Protein AF-A0A3N5UIE0-F1 (afdb_monomer_lite)

Foldseek 3Di:
DDDDDDDDPPDDPPPVVVVVLVVVLQVLQQQLQDAFKEKEWEDEPPDIWIWIWGHDRRHTDIDRDDDPDGQKYKYAYPVVVVCCSVVVAQPVRCVVVVRMDMDHDVVVVVSSSVSSVVVDPPPPPDD

pLDDT: mean 78.98, std 19.01, range [31.97, 95.31]

Structure (mmCIF, N/CA/C/O backbone):
data_AF-A0A3N5UIE0-F1
#
_entry.id   AF-A0A3N5UIE0-F1
#
loop_
_atom_site.group_PDB
_atom_site.id
_atom_site.type_symbol
_atom_site.label_atom_id
_atom_site.label_alt_id
_atom_site.label_comp_id
_atom_site.label_asym_id
_atom_site.label_entity_id
_atom_site.label_seq_id
_atom_site.pdbx_PDB_ins_code
_atom_site.Cartn_x
_atom_site.Cartn_y
_atom_site.Cartn_z
_atom_site.occupancy
_atom_site.B_iso_or_equiv
_atom_site.auth_seq_id
_atom_site.auth_comp_id
_atom_site.auth_asym_id
_atom_site.auth_atom_id
_atom_site.pdbx_PDB_model_num
ATOM 1 N N . MET A 1 1 ? 0.575 7.554 51.367 1.00 43.91 1 MET A N 1
ATOM 2 C CA . MET A 1 1 ? 0.260 7.626 49.923 1.00 43.91 1 MET A CA 1
ATOM 3 C C . MET A 1 1 ? 0.576 6.274 49.317 1.00 43.91 1 MET A C 1
ATOM 5 O O . MET A 1 1 ? 1.706 5.831 49.460 1.00 43.91 1 MET A O 1
ATOM 9 N N . VAL A 1 2 ? -0.409 5.589 48.736 1.00 39.47 2 VAL A N 1
ATOM 10 C CA . VAL A 1 2 ? -0.190 4.286 48.092 1.00 39.47 2 VAL A CA 1
ATOM 11 C C . VAL A 1 2 ? 0.060 4.539 46.610 1.00 39.47 2 VAL A C 1
ATOM 13 O O . VAL A 1 2 ? -0.832 4.998 45.899 1.00 39.47 2 VAL A O 1
ATOM 16 N N . THR A 1 3 ? 1.288 4.297 46.162 1.00 40.38 3 THR A N 1
ATOM 17 C CA . THR A 1 3 ? 1.666 4.373 44.748 1.00 40.38 3 THR A CA 1
ATOM 18 C C . THR A 1 3 ? 1.314 3.044 44.094 1.00 40.38 3 THR A C 1
ATOM 20 O O . THR A 1 3 ? 1.951 2.029 44.363 1.00 40.38 3 THR A O 1
ATOM 23 N N . TYR A 1 4 ? 0.289 3.040 43.247 1.00 43.09 4 TYR A N 1
ATOM 24 C CA . TYR A 1 4 ? -0.057 1.873 42.443 1.00 43.09 4 TYR A CA 1
ATOM 25 C C . TYR A 1 4 ? 0.943 1.723 41.292 1.00 43.09 4 TYR A C 1
ATOM 27 O O . TYR A 1 4 ? 1.207 2.676 40.554 1.00 43.09 4 TYR A O 1
ATOM 35 N N . ALA A 1 5 ? 1.498 0.522 41.134 1.00 51.84 5 ALA A N 1
ATOM 36 C CA . ALA A 1 5 ? 2.316 0.177 39.982 1.00 51.84 5 ALA A CA 1
ATOM 37 C C . ALA A 1 5 ? 1.445 0.222 38.717 1.00 51.84 5 ALA A C 1
ATOM 39 O O . ALA A 1 5 ? 0.440 -0.483 38.619 1.00 51.84 5 ALA A O 1
ATOM 40 N N . LYS A 1 6 ? 1.816 1.059 37.743 1.00 42.69 6 LYS A N 1
ATOM 41 C CA . LYS A 1 6 ? 1.195 1.030 36.416 1.00 42.69 6 LYS A CA 1
ATOM 42 C C . LYS A 1 6 ? 1.562 -0.301 35.757 1.00 42.69 6 LYS A C 1
ATOM 44 O O . LYS A 1 6 ? 2.746 -0.590 35.584 1.00 42.69 6 LYS A O 1
ATOM 49 N N . LEU A 1 7 ? 0.558 -1.109 35.415 1.00 43.84 7 LEU A N 1
ATOM 50 C CA . LEU A 1 7 ? 0.738 -2.288 34.569 1.00 43.84 7 LEU A CA 1
ATOM 51 C C . LEU A 1 7 ? 1.458 -1.863 33.281 1.00 43.84 7 LEU A C 1
ATOM 53 O O . LEU A 1 7 ? 1.072 -0.876 32.650 1.00 43.84 7 LEU A O 1
ATOM 57 N N . ARG A 1 8 ? 2.508 -2.600 32.898 1.00 47.22 8 ARG A N 1
ATOM 58 C CA . ARG A 1 8 ? 3.060 -2.511 31.540 1.00 47.22 8 ARG A CA 1
ATOM 59 C C . ARG A 1 8 ? 1.911 -2.801 30.564 1.00 47.22 8 ARG A C 1
ATOM 61 O O . ARG A 1 8 ? 1.124 -3.700 30.866 1.00 47.22 8 ARG A O 1
ATOM 68 N N . PRO A 1 9 ? 1.762 -2.062 29.451 1.00 48.25 9 PRO A N 1
ATOM 69 C CA . PRO A 1 9 ? 0.759 -2.407 28.453 1.00 48.25 9 PRO A CA 1
ATOM 70 C C . PRO A 1 9 ? 1.010 -3.857 28.018 1.00 48.25 9 PRO A C 1
ATOM 72 O O . PRO A 1 9 ? 2.051 -4.164 27.454 1.00 48.25 9 PRO A O 1
ATOM 75 N N . LEU A 1 10 ? 0.078 -4.755 28.352 1.00 46.78 10 LEU A N 1
ATOM 76 C CA . LEU A 1 10 ? 0.127 -6.191 28.028 1.00 46.78 10 LEU A CA 1
ATOM 77 C C . LEU A 1 10 ? -0.146 -6.464 26.539 1.00 46.78 10 LEU A C 1
ATOM 79 O O . LEU A 1 10 ? -0.253 -7.612 26.125 1.00 46.78 10 LEU A O 1
ATOM 83 N N . MET A 1 11 ? -0.294 -5.402 25.751 1.00 35.97 11 MET A N 1
ATOM 84 C CA . MET A 1 11 ? -0.415 -5.438 24.308 1.00 35.97 11 MET A CA 1
ATOM 85 C C . MET A 1 11 ? 0.687 -4.537 23.771 1.00 35.97 11 MET A C 1
ATOM 87 O O . MET A 1 11 ? 0.603 -3.308 23.868 1.00 35.97 11 MET A O 1
ATOM 91 N N . GLU A 1 12 ? 1.739 -5.149 23.244 1.00 45.56 12 GLU A N 1
ATOM 92 C CA . GLU A 1 12 ? 2.597 -4.451 22.301 1.00 45.56 12 GLU A CA 1
ATOM 93 C C . GLU A 1 12 ? 1.707 -4.090 21.103 1.00 45.56 12 GLU A C 1
ATOM 95 O O . GLU A 1 12 ? 0.914 -4.923 20.653 1.00 45.56 12 GLU A O 1
ATOM 100 N N . PRO A 1 13 ? 1.697 -2.825 20.649 1.00 47.84 13 PRO A N 1
ATOM 101 C CA . PRO A 1 13 ? 0.856 -2.442 19.525 1.00 47.84 13 PRO A CA 1
ATOM 102 C C . PRO A 1 13 ? 1.196 -3.344 18.333 1.00 47.84 13 PRO A C 1
ATOM 104 O O . PRO A 1 13 ? 2.363 -3.685 18.170 1.00 47.84 13 PRO A O 1
ATOM 107 N N . HIS A 1 14 ? 0.199 -3.660 17.495 1.00 55.62 14 HIS A N 1
ATOM 108 C CA . HIS A 1 14 ? 0.221 -4.394 16.205 1.00 55.62 14 HIS A CA 1
ATOM 109 C C . HIS A 1 14 ? 1.293 -3.959 15.160 1.00 55.62 14 HIS A C 1
ATOM 111 O O . HIS A 1 14 ? 1.169 -4.184 13.959 1.00 55.62 14 HIS A O 1
ATOM 117 N N . GLN A 1 15 ? 2.348 -3.273 15.584 1.00 53.00 15 GLN A N 1
ATOM 118 C CA . GLN A 1 15 ? 3.511 -2.850 14.832 1.00 53.00 15 GLN A CA 1
ATOM 119 C C . GLN A 1 15 ? 4.289 -4.019 14.227 1.00 53.00 15 GLN A C 1
ATOM 121 O O . GLN A 1 15 ? 4.682 -3.905 13.071 1.00 53.00 15 GLN A O 1
ATOM 126 N N . GLU A 1 16 ? 4.468 -5.120 14.962 1.00 54.69 16 GLU A N 1
ATOM 127 C CA . GLU A 1 16 ? 5.263 -6.265 14.493 1.00 54.69 16 GLU A CA 1
ATOM 128 C C . GLU A 1 16 ? 4.641 -6.970 13.273 1.00 54.69 16 GLU A C 1
ATOM 130 O O . GLU A 1 16 ? 5.361 -7.536 12.447 1.00 54.69 16 GLU A O 1
ATOM 135 N N . ASP A 1 17 ? 3.322 -6.862 13.082 1.00 79.69 17 ASP A N 1
ATOM 136 C CA . ASP A 1 17 ? 2.638 -7.459 11.933 1.00 79.69 17 ASP A CA 1
ATOM 137 C C . ASP A 1 17 ? 2.682 -6.573 10.671 1.00 79.69 17 ASP A C 1
ATOM 139 O O . ASP A 1 17 ? 2.680 -7.091 9.547 1.00 79.69 17 ASP A O 1
ATOM 143 N N . LEU A 1 18 ? 2.716 -5.236 10.806 1.00 86.25 18 LEU A N 1
ATOM 144 C CA . LEU A 1 18 ? 2.737 -4.338 9.638 1.00 86.25 18 LEU A CA 1
ATOM 145 C C . LEU A 1 18 ? 4.033 -4.510 8.844 1.00 86.25 18 LEU A C 1
ATOM 147 O O . LEU A 1 18 ? 3.986 -4.680 7.625 1.00 86.25 18 LEU A O 1
ATOM 151 N N . ASP A 1 19 ? 5.177 -4.517 9.533 1.00 88.25 19 ASP A N 1
ATOM 152 C CA . ASP A 1 19 ? 6.482 -4.739 8.906 1.00 88.25 19 ASP A CA 1
ATOM 153 C C . ASP A 1 19 ? 6.525 -6.089 8.176 1.00 88.25 19 ASP A C 1
ATOM 155 O O . ASP A 1 19 ? 6.947 -6.144 7.020 1.00 88.25 19 ASP A O 1
ATOM 159 N N . GLN A 1 20 ? 5.997 -7.157 8.785 1.00 86.75 20 GLN A N 1
ATOM 160 C CA . GLN A 1 20 ? 5.867 -8.464 8.132 1.00 86.75 20 GLN A CA 1
ATOM 161 C C . GLN A 1 20 ? 4.993 -8.413 6.877 1.00 86.75 20 GLN A C 1
ATOM 163 O O . GLN A 1 20 ? 5.343 -8.992 5.847 1.00 86.75 20 GLN A O 1
ATOM 168 N N . THR A 1 21 ? 3.858 -7.721 6.936 1.00 88.88 21 THR A N 1
ATOM 169 C CA . THR A 1 21 ? 2.943 -7.621 5.792 1.00 88.88 21 THR A CA 1
ATOM 170 C C . THR A 1 21 ? 3.606 -6.891 4.627 1.00 88.88 21 THR A C 1
ATOM 172 O O . THR A 1 21 ? 3.530 -7.337 3.481 1.00 88.88 21 THR A O 1
ATOM 175 N N . PHE A 1 22 ? 4.334 -5.809 4.906 1.00 90.50 22 PHE A N 1
ATOM 176 C CA . PHE A 1 22 ? 5.085 -5.095 3.879 1.00 90.50 22 PHE A CA 1
ATOM 177 C C . PHE A 1 22 ? 6.303 -5.870 3.376 1.00 90.50 22 PHE A C 1
ATOM 179 O O . PHE A 1 22 ? 6.626 -5.761 2.195 1.00 90.50 22 PHE A O 1
ATOM 186 N N . GLN A 1 23 ? 6.953 -6.685 4.209 1.00 89.31 23 GLN A N 1
ATOM 187 C CA . GLN A 1 23 ? 7.995 -7.611 3.754 1.00 89.31 23 GLN A CA 1
ATOM 188 C C . GLN A 1 23 ? 7.435 -8.649 2.776 1.00 89.31 23 GLN A C 1
ATOM 190 O O . GLN A 1 23 ? 8.046 -8.894 1.736 1.00 89.31 23 GLN A O 1
ATOM 195 N N . ARG A 1 24 ? 6.252 -9.213 3.060 1.00 87.75 24 ARG A N 1
ATOM 196 C CA . ARG A 1 24 ? 5.559 -10.122 2.132 1.00 87.75 24 ARG A CA 1
ATOM 197 C C . ARG A 1 24 ? 5.213 -9.416 0.825 1.00 87.75 24 ARG A C 1
ATOM 199 O O . ARG A 1 24 ? 5.531 -9.939 -0.237 1.00 87.75 24 ARG A O 1
ATOM 206 N N . LEU A 1 25 ? 4.667 -8.199 0.895 1.00 87.12 25 LEU A N 1
ATOM 207 C CA . LEU A 1 25 ? 4.408 -7.398 -0.302 1.00 87.12 25 LEU A CA 1
ATOM 208 C C . LEU A 1 25 ? 5.697 -7.132 -1.094 1.00 87.12 25 LEU A C 1
ATOM 210 O O . LEU A 1 25 ? 5.706 -7.288 -2.309 1.00 87.12 25 LEU A O 1
ATOM 214 N N . ALA A 1 26 ? 6.800 -6.779 -0.427 1.00 88.56 26 ALA A N 1
ATOM 215 C CA . ALA A 1 26 ? 8.083 -6.552 -1.089 1.00 88.56 26 ALA A CA 1
ATOM 216 C C . ALA A 1 26 ? 8.549 -7.794 -1.853 1.00 88.56 26 ALA A C 1
ATOM 218 O O . ALA A 1 26 ? 9.085 -7.659 -2.950 1.00 88.56 26 ALA A O 1
ATOM 219 N N . HIS A 1 27 ? 8.319 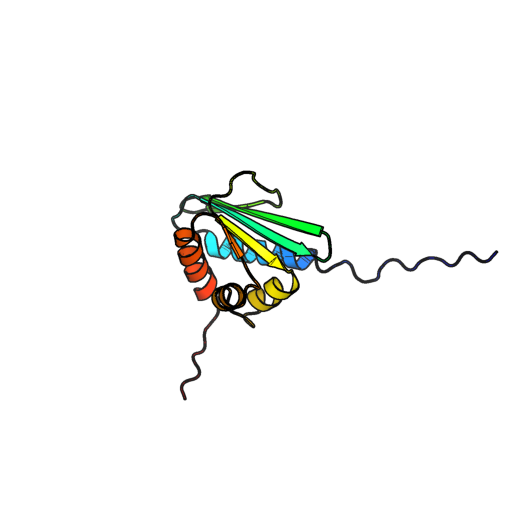-8.990 -1.302 1.00 85.88 27 HIS A N 1
ATOM 220 C CA . HIS A 1 27 ? 8.619 -10.243 -1.985 1.00 85.88 27 HIS A CA 1
ATOM 221 C C . HIS A 1 27 ? 7.758 -10.429 -3.244 1.00 85.88 27 HIS A C 1
ATOM 223 O O . HIS A 1 27 ? 8.298 -10.783 -4.290 1.00 85.88 27 HIS A O 1
ATOM 229 N N . SER A 1 28 ? 6.455 -10.138 -3.183 1.00 83.12 28 SER A N 1
ATOM 230 C CA . SER A 1 28 ? 5.562 -10.207 -4.352 1.00 83.12 28 SER A CA 1
ATOM 231 C C . SER A 1 28 ? 5.934 -9.215 -5.463 1.00 83.12 28 SER A C 1
ATOM 233 O O . SER A 1 28 ? 5.581 -9.422 -6.619 1.00 83.12 28 SER A O 1
ATOM 235 N N . LEU A 1 29 ? 6.654 -8.137 -5.135 1.00 83.94 29 LEU A N 1
ATOM 236 C CA . LEU A 1 29 ? 7.047 -7.095 -6.089 1.00 83.94 29 LEU A CA 1
ATOM 237 C C . LEU A 1 29 ? 8.446 -7.293 -6.712 1.00 83.94 29 LEU A C 1
ATOM 239 O O . LEU A 1 29 ? 8.843 -6.478 -7.550 1.00 83.94 29 LEU A O 1
ATOM 243 N N . GLN A 1 30 ? 9.199 -8.337 -6.330 1.00 80.19 30 GLN A N 1
ATOM 244 C CA . GLN A 1 30 ? 10.584 -8.558 -6.790 1.00 80.19 30 GLN A CA 1
ATOM 245 C C . GLN A 1 30 ? 10.711 -8.684 -8.319 1.00 80.19 30 GLN A C 1
ATOM 247 O O . GLN A 1 30 ? 11.683 -8.186 -8.884 1.00 80.19 30 GLN A O 1
ATOM 252 N N . ASP A 1 31 ? 9.693 -9.226 -8.989 1.00 75.38 31 ASP A N 1
ATOM 253 C CA . ASP A 1 31 ? 9.660 -9.443 -10.443 1.00 75.38 31 ASP A CA 1
ATOM 254 C C . ASP A 1 31 ? 8.771 -8.439 -11.190 1.00 75.38 31 ASP A C 1
ATOM 256 O O . ASP A 1 31 ? 8.282 -8.703 -12.287 1.00 75.38 31 ASP A O 1
ATOM 260 N N . SER A 1 32 ? 8.564 -7.244 -10.625 1.00 76.31 32 SER A N 1
ATOM 261 C CA . SER A 1 32 ? 7.748 -6.214 -11.287 1.00 76.31 32 SER A CA 1
ATOM 262 C C . SER A 1 32 ? 8.298 -5.775 -12.653 1.00 76.31 32 SER A C 1
ATOM 264 O O . SER A 1 32 ? 7.567 -5.195 -13.453 1.00 76.31 32 SER A O 1
ATOM 266 N N . GLY A 1 33 ? 9.592 -5.990 -12.930 1.00 80.56 33 GLY A N 1
ATOM 267 C CA . GLY A 1 33 ? 10.253 -5.530 -14.157 1.00 80.56 33 GLY A CA 1
ATOM 268 C C . GLY A 1 33 ? 10.316 -4.001 -14.289 1.00 80.56 33 GLY A C 1
ATOM 269 O O . GLY A 1 33 ? 10.734 -3.478 -15.326 1.00 80.56 33 GLY A O 1
ATOM 270 N N . LYS A 1 34 ? 9.903 -3.267 -13.250 1.00 83.94 34 LYS A N 1
ATOM 271 C CA . LYS A 1 34 ? 9.869 -1.805 -13.198 1.00 83.94 34 LYS A CA 1
ATOM 272 C C . LYS A 1 34 ? 11.017 -1.279 -12.348 1.00 83.94 34 LYS A C 1
ATOM 274 O O . LYS A 1 34 ? 11.522 -1.957 -11.460 1.00 83.94 34 LYS A O 1
ATOM 279 N N . ARG A 1 35 ? 11.412 -0.037 -12.627 1.00 90.75 35 ARG A N 1
ATOM 280 C CA . ARG A 1 35 ? 12.302 0.733 -11.761 1.00 90.75 35 ARG A CA 1
ATOM 281 C C . ARG A 1 35 ? 11.540 1.939 -11.242 1.00 90.75 35 ARG A C 1
ATOM 283 O O . ARG A 1 35 ? 11.223 2.822 -12.032 1.00 90.75 35 ARG A O 1
ATOM 290 N N . ALA A 1 36 ? 11.221 1.937 -9.955 1.00 92.44 36 ALA A N 1
ATOM 291 C CA . ALA A 1 36 ? 10.427 2.985 -9.325 1.00 92.44 36 ALA A CA 1
ATOM 292 C C . ALA A 1 36 ? 10.569 2.959 -7.801 1.00 92.44 36 ALA A C 1
ATOM 294 O O . ALA A 1 36 ? 10.894 1.933 -7.202 1.00 92.44 36 ALA A O 1
ATOM 295 N N . THR A 1 37 ? 10.277 4.087 -7.169 1.00 94.19 37 THR A N 1
ATOM 296 C CA . THR A 1 37 ? 10.215 4.240 -5.719 1.00 94.19 37 THR A CA 1
ATOM 297 C C . THR A 1 37 ? 8.764 4.383 -5.285 1.00 94.19 37 THR A C 1
ATOM 299 O O . THR A 1 37 ? 8.111 5.374 -5.605 1.00 94.19 37 THR A O 1
ATOM 302 N N . VAL A 1 38 ? 8.266 3.411 -4.528 1.00 93.81 38 VAL A N 1
ATOM 303 C CA . VAL A 1 38 ? 6.896 3.405 -4.005 1.00 93.81 38 VAL A CA 1
ATOM 304 C C . VAL A 1 38 ? 6.940 3.635 -2.505 1.00 93.81 38 VAL A C 1
ATOM 306 O O . VAL A 1 38 ? 7.668 2.942 -1.806 1.00 93.81 38 VAL A O 1
ATOM 309 N N . GLN A 1 39 ? 6.160 4.575 -1.991 1.00 95.25 39 GLN A N 1
ATOM 310 C CA . GLN A 1 39 ? 6.019 4.815 -0.559 1.00 95.25 39 GLN A CA 1
ATOM 311 C C . GLN A 1 39 ? 4.616 4.428 -0.094 1.00 95.25 39 GLN A C 1
ATOM 313 O O . GLN A 1 39 ? 3.625 4.891 -0.643 1.00 95.25 39 GLN A O 1
ATOM 318 N N . CYS A 1 40 ? 4.523 3.624 0.955 1.00 94.00 40 CYS A N 1
ATOM 319 C CA . CYS A 1 40 ? 3.289 3.344 1.673 1.00 94.00 40 CYS A CA 1
ATOM 320 C C . CYS A 1 40 ? 3.295 4.115 2.992 1.00 94.00 40 CYS A C 1
ATOM 322 O O . CYS A 1 40 ? 4.151 3.886 3.847 1.00 94.00 40 CYS A O 1
ATOM 324 N N . THR A 1 41 ? 2.327 5.008 3.162 1.00 95.12 41 THR A N 1
ATOM 325 C CA . THR A 1 41 ? 2.103 5.788 4.377 1.00 95.12 41 THR A CA 1
ATOM 326 C C . THR A 1 41 ? 0.866 5.250 5.099 1.00 95.12 41 THR A C 1
ATOM 328 O O . THR A 1 41 ? -0.262 5.426 4.635 1.00 95.12 41 THR A O 1
ATOM 331 N N . ILE A 1 42 ? 1.071 4.600 6.249 1.00 94.69 42 ILE A N 1
ATOM 332 C CA . ILE A 1 42 ? -0.007 4.076 7.097 1.00 94.69 42 ILE A CA 1
ATOM 333 C C . ILE A 1 42 ? -0.269 5.029 8.255 1.00 94.69 42 ILE A C 1
ATOM 335 O O . ILE A 1 42 ? 0.620 5.322 9.056 1.00 94.69 42 ILE A O 1
ATOM 339 N N . LEU A 1 43 ? -1.507 5.502 8.345 1.00 93.94 43 LEU A N 1
ATOM 340 C CA . LEU A 1 43 ? -1.999 6.337 9.433 1.00 93.94 43 LEU A CA 1
ATOM 341 C C . LEU A 1 43 ? -2.452 5.434 10.588 1.00 93.94 43 LEU A C 1
ATOM 343 O O . LEU A 1 43 ? -3.428 4.702 10.434 1.00 93.94 43 LEU A O 1
ATOM 347 N N . VAL A 1 44 ? -1.755 5.508 11.726 1.00 90.56 44 VAL A N 1
ATOM 348 C CA . VAL A 1 44 ? -2.026 4.745 12.956 1.00 90.56 44 VAL A CA 1
ATOM 349 C C . VAL A 1 44 ? -2.414 5.733 14.058 1.00 90.56 44 VAL A C 1
ATOM 351 O O . VAL A 1 44 ? -1.561 6.409 14.640 1.00 90.56 44 VAL A O 1
ATOM 354 N N . GLY A 1 45 ? -3.713 5.862 14.335 1.00 87.12 45 GLY A N 1
ATOM 355 C CA . GLY A 1 45 ? -4.220 6.894 15.247 1.00 87.12 45 GLY A CA 1
ATOM 356 C C . GLY A 1 45 ? -3.832 8.306 14.781 1.00 87.12 45 GLY A C 1
ATOM 357 O O . GLY A 1 45 ? -4.271 8.745 13.719 1.00 87.12 45 GLY A O 1
ATOM 358 N N . ASN A 1 46 ? -2.998 8.995 15.568 1.00 87.69 46 ASN A N 1
ATOM 359 C CA . ASN A 1 46 ? -2.482 10.341 15.270 1.00 87.69 46 ASN A CA 1
ATOM 360 C C . ASN A 1 46 ? -1.051 10.344 14.697 1.00 87.69 46 ASN A C 1
ATOM 362 O O . ASN A 1 46 ? -0.473 11.413 14.510 1.00 87.69 46 ASN A O 1
ATOM 366 N N . ALA A 1 47 ? -0.460 9.174 14.451 1.00 89.94 47 ALA A N 1
ATOM 367 C CA . ALA A 1 47 ? 0.879 9.036 13.889 1.00 89.94 47 ALA A CA 1
ATOM 368 C C . ALA A 1 47 ? 0.823 8.487 12.456 1.00 89.94 47 ALA A C 1
ATOM 370 O O . ALA A 1 47 ? -0.120 7.791 12.081 1.00 89.94 47 ALA A O 1
ATOM 371 N N . SER A 1 48 ? 1.860 8.760 11.665 1.00 91.31 48 SER A N 1
ATOM 372 C CA . SER A 1 48 ? 2.084 8.115 10.370 1.00 91.31 48 SER A CA 1
ATOM 373 C C . SER A 1 48 ? 3.328 7.238 10.417 1.00 91.31 48 SER A C 1
ATOM 375 O O . SER A 1 48 ? 4.311 7.546 11.093 1.00 91.31 48 SER A O 1
ATOM 377 N N . ARG A 1 49 ? 3.284 6.132 9.683 1.00 92.25 49 ARG A N 1
ATOM 378 C CA . ARG A 1 49 ? 4.417 5.232 9.463 1.00 92.25 49 ARG A CA 1
ATOM 379 C C . ARG A 1 49 ? 4.638 5.060 7.976 1.00 92.25 49 ARG A C 1
ATOM 381 O O . ARG A 1 49 ? 3.681 5.115 7.208 1.00 92.25 49 ARG A O 1
ATOM 388 N N . HIS A 1 50 ? 5.891 4.868 7.588 1.00 94.12 50 HIS A N 1
ATOM 389 C CA . HIS A 1 50 ? 6.294 4.897 6.191 1.00 94.12 50 HIS A CA 1
ATOM 390 C C . HIS A 1 50 ? 7.121 3.668 5.846 1.00 94.12 50 HIS A C 1
ATOM 392 O O . HIS A 1 50 ? 8.084 3.353 6.546 1.00 94.12 50 HIS A O 1
ATOM 398 N N . TRP A 1 51 ? 6.773 3.037 4.732 1.00 94.94 51 TRP A N 1
ATOM 399 C CA . TRP A 1 51 ? 7.530 1.960 4.112 1.00 94.94 51 TRP A CA 1
ATOM 400 C C . TRP A 1 51 ? 7.807 2.327 2.669 1.00 94.94 51 TRP A C 1
ATOM 402 O O . TRP A 1 51 ? 6.887 2.598 1.907 1.00 94.94 51 TRP A O 1
ATOM 412 N N . THR A 1 52 ? 9.074 2.331 2.295 1.00 95.06 52 THR A N 1
ATOM 413 C CA . THR A 1 52 ? 9.510 2.651 0.943 1.00 95.06 52 THR A CA 1
ATOM 414 C C . THR A 1 52 ? 10.036 1.395 0.271 1.00 95.06 52 THR A C 1
ATOM 416 O O . THR A 1 52 ? 10.965 0.755 0.767 1.00 95.06 52 THR A O 1
ATOM 419 N N . PHE A 1 53 ? 9.450 1.076 -0.875 1.00 92.94 53 PHE A N 1
ATOM 420 C CA . PHE A 1 53 ? 9.876 0.045 -1.803 1.00 92.94 53 PHE A CA 1
ATOM 421 C C . PHE A 1 53 ? 10.725 0.699 -2.887 1.00 92.94 53 PHE A C 1
ATOM 423 O O . PHE A 1 53 ? 10.247 1.542 -3.645 1.00 92.94 53 PHE A O 1
ATOM 430 N N . SER A 1 54 ? 11.987 0.304 -2.972 1.00 92.88 54 SER A N 1
ATOM 431 C CA . SER A 1 54 ? 12.825 0.583 -4.132 1.00 92.88 54 SER A CA 1
ATOM 432 C C . SER A 1 54 ? 12.739 -0.616 -5.065 1.00 92.88 54 SER A C 1
ATOM 434 O O . SER A 1 54 ? 13.329 -1.664 -4.785 1.00 92.88 54 SER A O 1
ATOM 436 N N . LEU A 1 55 ? 11.960 -0.466 -6.133 1.00 90.94 55 LEU A N 1
ATOM 437 C CA . LEU A 1 55 ? 11.839 -1.446 -7.201 1.00 90.94 55 LEU A CA 1
ATOM 438 C C . LEU A 1 55 ? 12.994 -1.245 -8.176 1.00 90.94 55 LEU A C 1
ATOM 440 O O . LEU A 1 55 ? 13.174 -0.161 -8.732 1.00 90.94 55 LEU A O 1
ATOM 444 N N . GLU A 1 56 ? 13.759 -2.304 -8.376 1.00 86.69 56 GLU A N 1
ATOM 445 C CA . GLU A 1 56 ? 14.717 -2.481 -9.457 1.00 86.69 56 GLU A CA 1
ATOM 446 C C . GLU A 1 56 ? 14.248 -3.658 -10.322 1.00 86.69 56 GLU A C 1
ATOM 448 O O . GLU A 1 56 ? 13.426 -4.464 -9.888 1.00 86.69 56 GLU A O 1
ATOM 453 N N . ARG A 1 57 ? 14.794 -3.802 -11.537 1.00 78.12 57 ARG A N 1
ATOM 454 C CA . ARG A 1 57 ? 14.299 -4.755 -12.558 1.00 78.12 57 ARG A CA 1
ATOM 455 C C . ARG A 1 57 ? 14.040 -6.193 -12.078 1.00 78.12 57 ARG A C 1
ATOM 457 O O . ARG A 1 57 ? 13.206 -6.859 -12.679 1.00 78.12 57 ARG A O 1
ATOM 464 N N . SER A 1 58 ? 14.759 -6.666 -11.063 1.00 77.75 58 SER A N 1
ATOM 465 C CA . SER A 1 58 ? 14.643 -8.036 -10.533 1.00 77.75 58 SER A CA 1
ATOM 466 C C . SER A 1 58 ? 14.772 -8.098 -9.008 1.00 77.75 58 SER A C 1
ATOM 468 O O . SER A 1 58 ? 15.025 -9.158 -8.446 1.00 77.75 58 SER A O 1
ATOM 470 N N . VAL A 1 59 ? 14.720 -6.949 -8.327 1.00 82.81 59 VAL A N 1
ATOM 471 C CA . VAL A 1 59 ? 14.891 -6.874 -6.872 1.00 82.81 59 VAL A CA 1
ATOM 472 C C . VAL A 1 59 ? 13.997 -5.773 -6.330 1.00 82.81 59 VAL A C 1
ATOM 474 O O . VAL A 1 59 ? 14.017 -4.649 -6.819 1.00 82.81 59 VAL A O 1
ATOM 477 N N . CYS A 1 60 ? 13.287 -6.066 -5.247 1.00 87.44 60 CYS A N 1
ATOM 478 C CA . CYS A 1 60 ? 12.577 -5.067 -4.463 1.00 87.44 60 CYS A CA 1
ATOM 479 C C . CYS A 1 60 ? 13.233 -4.939 -3.084 1.00 87.44 60 CYS A C 1
ATOM 481 O O . CYS A 1 60 ? 13.382 -5.930 -2.366 1.00 87.44 60 CYS A O 1
ATOM 483 N N . ARG A 1 61 ? 13.630 -3.720 -2.700 1.00 89.62 61 ARG A N 1
ATOM 484 C CA . ARG A 1 61 ? 14.172 -3.423 -1.363 1.00 89.62 61 ARG A CA 1
ATOM 485 C C . ARG A 1 61 ? 13.163 -2.635 -0.544 1.00 89.62 61 ARG A C 1
ATOM 487 O O . ARG A 1 61 ? 12.698 -1.594 -0.993 1.00 89.62 61 ARG A O 1
ATOM 494 N N . LEU A 1 62 ? 12.891 -3.097 0.672 1.00 92.19 62 LEU A N 1
ATOM 495 C CA . LEU A 1 62 ? 12.011 -2.428 1.627 1.00 92.19 62 LEU A CA 1
ATOM 496 C C . LEU A 1 62 ? 12.822 -1.653 2.669 1.00 92.19 62 LEU A C 1
ATOM 498 O O . LEU A 1 62 ? 13.791 -2.178 3.217 1.00 92.19 62 LEU A O 1
ATOM 502 N N . GLN A 1 63 ? 12.416 -0.419 2.965 1.00 91.69 63 GLN A N 1
ATOM 503 C CA . GLN A 1 63 ? 13.006 0.407 4.019 1.00 91.69 63 GLN A CA 1
ATOM 504 C C .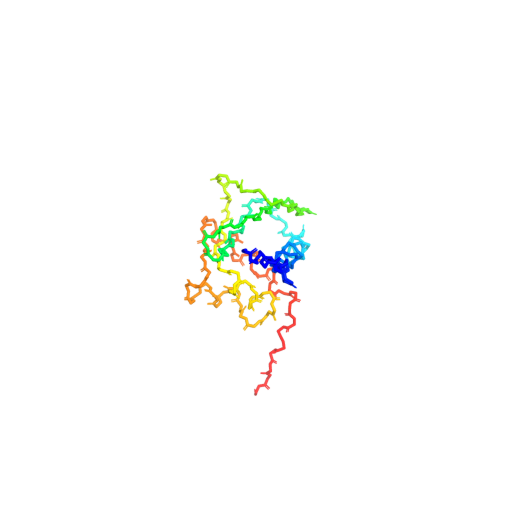 GLN A 1 63 ? 11.927 1.194 4.765 1.00 91.69 63 GLN A C 1
ATOM 506 O O . GLN A 1 63 ? 11.089 1.833 4.137 1.00 91.69 63 GLN A O 1
ATOM 511 N N . SER A 1 64 ? 11.995 1.261 6.093 1.00 87.62 64 SER A N 1
ATOM 512 C CA . SER A 1 64 ? 11.033 2.020 6.914 1.00 87.62 64 SER A CA 1
ATOM 513 C C . SER A 1 64 ? 11.393 3.514 7.033 1.00 87.62 64 SER A C 1
ATOM 515 O O . SER A 1 64 ? 11.328 4.107 8.110 1.00 87.62 64 SER A O 1
ATOM 517 N N . LYS A 1 65 ? 11.863 4.123 5.935 1.00 87.50 65 LYS A N 1
ATOM 518 C CA . LYS A 1 65 ? 12.239 5.545 5.858 1.00 87.50 65 LYS A CA 1
ATOM 519 C C . LYS A 1 65 ? 11.453 6.234 4.743 1.00 87.50 65 LYS A C 1
ATOM 521 O O . LYS A 1 65 ? 11.449 5.707 3.629 1.00 87.50 65 LYS A O 1
ATOM 526 N N . PRO A 1 66 ? 10.837 7.402 4.997 1.00 88.25 66 PRO A N 1
ATOM 527 C CA . PRO A 1 66 ? 10.150 8.145 3.954 1.00 88.25 66 PRO A CA 1
ATOM 528 C C . PRO A 1 66 ? 11.138 8.770 2.962 1.00 88.25 66 PRO A C 1
ATOM 530 O O . PRO A 1 66 ? 12.255 9.156 3.318 1.00 88.25 66 PRO A O 1
ATOM 533 N N . VAL A 1 67 ? 10.691 8.924 1.723 1.00 91.31 67 VAL A N 1
ATOM 534 C CA . VAL A 1 67 ? 11.379 9.626 0.640 1.00 91.31 67 VAL A CA 1
ATOM 535 C C . VAL A 1 67 ? 10.608 10.888 0.261 1.00 91.31 67 VAL A C 1
ATOM 537 O O . VAL A 1 67 ? 9.386 10.943 0.333 1.00 91.31 67 VAL A O 1
ATOM 540 N N . LYS A 1 68 ? 11.322 11.944 -0.148 1.00 87.38 68 LYS A N 1
ATOM 541 C CA . LYS A 1 68 ? 10.696 13.249 -0.442 1.00 87.38 68 LYS A CA 1
ATOM 542 C C . LYS A 1 68 ? 9.880 13.272 -1.737 1.00 87.38 68 LYS A C 1
ATOM 544 O O . LYS A 1 68 ? 9.003 14.115 -1.877 1.00 87.38 68 LYS A O 1
ATOM 549 N N . LYS A 1 69 ? 10.238 12.430 -2.705 1.00 88.88 69 LYS A N 1
ATOM 550 C CA . LYS A 1 69 ? 9.633 12.380 -4.042 1.00 88.88 69 LYS A CA 1
ATOM 551 C C . LYS A 1 69 ? 9.537 10.921 -4.497 1.00 88.88 69 LYS A C 1
ATOM 553 O O . LYS A 1 69 ? 10.365 10.504 -5.304 1.00 88.88 69 LYS A O 1
ATOM 558 N N . PRO A 1 70 ? 8.631 10.123 -3.910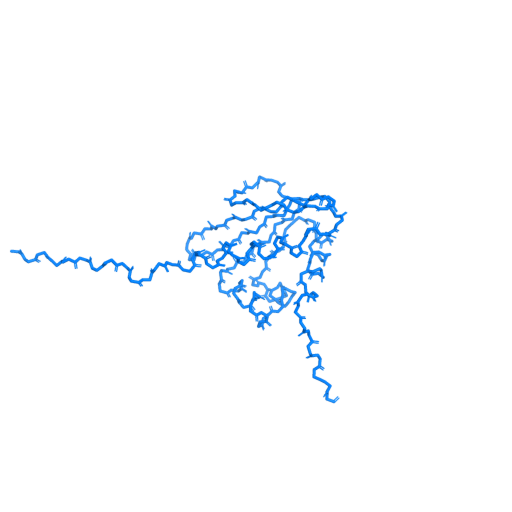 1.00 93.62 70 PRO A N 1
ATOM 559 C CA . PRO A 1 70 ? 8.346 8.804 -4.454 1.00 93.62 70 PRO A CA 1
ATOM 560 C C . PRO A 1 70 ? 7.687 8.949 -5.834 1.00 93.62 70 PRO A C 1
ATOM 562 O O . PRO A 1 70 ? 6.973 9.921 -6.079 1.00 93.62 70 PRO A O 1
ATOM 565 N N . ASP A 1 71 ? 7.909 7.977 -6.716 1.00 93.88 71 ASP A N 1
ATOM 566 C CA . ASP A 1 71 ? 7.195 7.875 -7.995 1.00 93.88 71 ASP A CA 1
ATOM 567 C C . ASP A 1 71 ? 5.710 7.560 -7.757 1.00 93.88 71 ASP A C 1
ATOM 569 O O . ASP A 1 71 ? 4.842 8.007 -8.502 1.00 93.88 71 ASP A O 1
ATOM 573 N N . LEU A 1 72 ? 5.418 6.832 -6.675 1.00 93.94 72 LEU A N 1
ATOM 574 C CA . LEU A 1 72 ? 4.075 6.476 -6.235 1.00 93.94 72 LEU A CA 1
ATOM 575 C C . LEU A 1 72 ? 3.975 6.552 -4.712 1.00 93.94 72 LEU A C 1
ATOM 577 O O . LEU A 1 72 ? 4.789 5.953 -4.013 1.00 93.94 72 LEU A O 1
ATOM 581 N N . GLU A 1 73 ? 2.949 7.210 -4.185 1.00 94.62 73 GLU A N 1
ATOM 582 C CA . GLU A 1 73 ? 2.618 7.156 -2.761 1.00 94.62 73 GLU A CA 1
ATOM 583 C C . GLU A 1 73 ? 1.217 6.581 -2.535 1.00 94.62 73 GLU A C 1
ATOM 585 O O . GLU A 1 73 ? 0.231 7.069 -3.086 1.00 94.62 73 GLU A O 1
ATOM 590 N N . ILE A 1 74 ? 1.130 5.554 -1.692 1.00 93.38 74 ILE A N 1
ATOM 591 C CA . ILE A 1 74 ? -0.112 4.940 -1.228 1.00 93.38 74 ILE A CA 1
ATOM 592 C C . ILE A 1 74 ? -0.337 5.376 0.214 1.00 93.38 74 ILE A C 1
ATOM 594 O O . ILE A 1 74 ? 0.494 5.119 1.080 1.00 93.38 74 ILE A O 1
ATOM 598 N N . ILE A 1 75 ? -1.471 6.011 0.490 1.00 95.19 75 ILE A N 1
ATOM 599 C CA . ILE A 1 75 ? -1.815 6.498 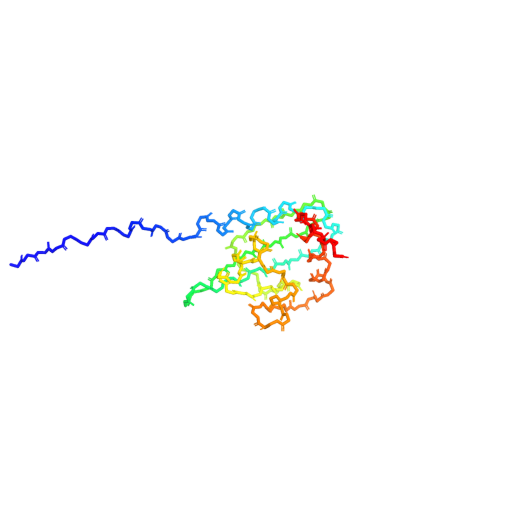1.828 1.00 95.19 75 ILE A CA 1
ATOM 600 C C . ILE A 1 75 ? -3.098 5.816 2.286 1.00 95.19 75 ILE A C 1
ATOM 602 O O . ILE A 1 75 ? -4.121 5.888 1.603 1.00 95.19 75 ILE A O 1
ATOM 606 N N . THR A 1 76 ? -3.071 5.171 3.449 1.00 95.31 76 THR A N 1
ATOM 607 C CA . THR A 1 76 ? -4.250 4.511 4.027 1.00 95.31 76 THR A CA 1
ATOM 608 C C . THR A 1 76 ? -4.167 4.454 5.554 1.00 95.31 76 THR A C 1
ATOM 610 O O . THR A 1 76 ? -3.148 4.803 6.146 1.00 95.31 76 THR A O 1
ATOM 613 N N . ARG A 1 77 ? -5.253 4.051 6.215 1.00 94.75 77 ARG A N 1
ATOM 614 C CA . ARG A 1 77 ? -5.267 3.753 7.659 1.00 94.75 77 ARG A CA 1
ATOM 615 C C . ARG A 1 77 ? -4.845 2.310 7.909 1.00 94.75 77 ARG A C 1
ATOM 617 O O . ARG A 1 77 ? -5.041 1.465 7.039 1.00 94.75 77 ARG A O 1
ATOM 624 N N . ASP A 1 78 ? -4.327 2.025 9.099 1.00 92.69 78 ASP A N 1
ATOM 625 C CA . ASP A 1 78 ? -3.933 0.665 9.486 1.00 92.69 78 ASP A CA 1
ATOM 626 C C . ASP A 1 78 ? -5.100 -0.326 9.403 1.00 92.69 78 ASP A C 1
ATOM 628 O O . ASP A 1 78 ? -4.943 -1.405 8.847 1.00 92.69 78 ASP A O 1
ATOM 632 N N . THR A 1 79 ? -6.299 0.076 9.829 1.00 91.38 79 THR A N 1
ATOM 633 C CA . THR A 1 79 ? -7.503 -0.764 9.752 1.00 91.38 79 THR A CA 1
ATOM 634 C C . THR A 1 79 ? -7.842 -1.176 8.319 1.00 91.38 79 THR A C 1
ATOM 636 O O . THR A 1 79 ? -8.032 -2.355 8.036 1.00 91.38 79 THR A O 1
ATOM 639 N N . THR A 1 80 ? -7.838 -0.217 7.389 1.00 92.12 80 THR A N 1
ATOM 640 C CA . THR A 1 80 ? -8.051 -0.488 5.961 1.00 92.12 80 THR A CA 1
ATOM 641 C C . THR A 1 80 ? -6.927 -1.347 5.384 1.00 92.12 80 THR A C 1
ATOM 643 O O . THR A 1 80 ? -7.190 -2.205 4.548 1.00 92.12 80 THR A O 1
ATOM 646 N N . TRP A 1 81 ? -5.677 -1.125 5.802 1.00 92.50 81 TRP A N 1
ATOM 647 C CA . TRP A 1 81 ? -4.555 -1.957 5.374 1.00 92.50 81 TRP A CA 1
ATOM 648 C C . TRP A 1 81 ? -4.729 -3.414 5.807 1.00 92.50 81 TRP A C 1
ATOM 650 O O . TRP A 1 81 ? -4.509 -4.303 4.992 1.00 92.50 81 TRP A O 1
ATOM 660 N N . TRP A 1 82 ? -5.185 -3.662 7.037 1.00 90.00 82 TRP A N 1
ATOM 661 C CA . TRP A 1 82 ? -5.472 -5.013 7.520 1.00 90.00 82 TRP A CA 1
ATOM 662 C C . TRP A 1 82 ? -6.555 -5.704 6.698 1.00 90.00 82 TRP A C 1
ATOM 664 O O . TRP A 1 82 ? -6.332 -6.807 6.211 1.00 90.00 82 TRP A O 1
ATOM 674 N N . GLU A 1 83 ? -7.672 -5.023 6.434 1.00 89.19 83 GLU A N 1
ATOM 675 C CA . GLU A 1 83 ? -8.721 -5.561 5.559 1.00 89.19 83 GLU A CA 1
ATOM 676 C C . GLU A 1 83 ? -8.198 -5.918 4.160 1.00 89.19 83 GLU A C 1
ATOM 678 O O . GLU A 1 83 ? -8.640 -6.908 3.579 1.00 89.19 83 GLU A O 1
ATOM 683 N N . ILE A 1 84 ? -7.243 -5.146 3.632 1.00 88.12 84 ILE A N 1
ATOM 684 C CA . ILE A 1 84 ? -6.581 -5.443 2.357 1.00 88.12 84 ILE A CA 1
ATOM 685 C C . ILE A 1 84 ? -5.652 -6.653 2.473 1.00 88.12 84 ILE A C 1
ATOM 687 O O . ILE A 1 84 ? -5.728 -7.565 1.654 1.00 88.12 84 ILE A O 1
ATOM 691 N N . ALA A 1 85 ? -4.786 -6.670 3.483 1.00 86.88 85 ALA A N 1
ATOM 692 C CA . ALA A 1 85 ? -3.803 -7.726 3.703 1.00 86.88 85 ALA A CA 1
ATOM 693 C C . ALA A 1 85 ? -4.454 -9.095 3.962 1.00 86.88 85 ALA A C 1
ATOM 695 O O . ALA A 1 85 ? -3.923 -10.123 3.551 1.00 86.88 85 ALA A O 1
ATOM 696 N N . GLU A 1 86 ? -5.620 -9.104 4.606 1.00 85.94 86 GLU A N 1
ATOM 697 C CA . GLU A 1 86 ? -6.432 -10.300 4.847 1.00 85.94 86 GLU A CA 1
ATOM 698 C C . GLU A 1 86 ? -7.312 -10.686 3.646 1.00 85.94 86 GLU A C 1
ATOM 700 O O . GLU A 1 86 ? -8.034 -11.680 3.707 1.00 85.94 86 GLU A O 1
ATOM 705 N N . GLY A 1 87 ? -7.307 -9.896 2.566 1.00 84.50 87 GLY A N 1
ATOM 706 C CA . GLY A 1 87 ? -8.135 -10.129 1.381 1.00 84.50 87 GLY A CA 1
ATOM 707 C C . GLY A 1 87 ? -9.629 -9.846 1.580 1.00 84.50 87 GLY A C 1
ATOM 708 O O . GLY A 1 87 ? -10.434 -10.184 0.714 1.00 84.50 87 GLY A O 1
ATOM 709 N N . ARG A 1 88 ? -10.023 -9.211 2.693 1.00 86.00 88 ARG A N 1
ATOM 710 C CA . ARG A 1 88 ? -11.418 -8.823 2.979 1.00 86.00 88 ARG A CA 1
ATOM 711 C C . ARG A 1 88 ? -11.897 -7.689 2.075 1.00 86.00 88 ARG A C 1
ATOM 713 O O . ARG A 1 88 ? -13.074 -7.631 1.730 1.00 86.00 88 ARG A O 1
ATOM 720 N N . VAL A 1 89 ? -10.990 -6.791 1.693 1.00 87.19 89 VAL A N 1
ATOM 721 C CA . VAL A 1 89 ? -11.248 -5.669 0.782 1.00 87.19 89 VAL A CA 1
ATOM 722 C C . VAL A 1 89 ? -10.144 -5.617 -0.267 1.00 87.19 89 VAL A C 1
ATOM 724 O O . VAL A 1 89 ? -8.966 -5.664 0.064 1.00 87.19 89 VAL A O 1
ATOM 727 N N . SER A 1 90 ? -10.492 -5.476 -1.547 1.00 87.00 90 SER A N 1
ATOM 728 C CA . SER A 1 90 ? -9.464 -5.272 -2.572 1.00 87.00 90 SER A CA 1
ATOM 729 C C . SER A 1 90 ? -8.891 -3.846 -2.490 1.00 87.00 90 SER A C 1
ATOM 731 O O . SER A 1 90 ? -9.630 -2.901 -2.193 1.00 87.00 90 SER A O 1
ATOM 733 N N . PRO A 1 91 ? -7.602 -3.625 -2.810 1.00 86.25 91 PRO A N 1
ATOM 734 C CA . PRO A 1 91 ? -7.027 -2.278 -2.835 1.00 86.25 91 PRO A CA 1
ATOM 735 C C . PRO A 1 91 ? -7.787 -1.303 -3.747 1.00 86.25 91 PRO A C 1
ATOM 737 O O . PRO A 1 91 ? -7.918 -0.122 -3.428 1.00 86.25 91 PRO A O 1
ATOM 740 N N . LEU A 1 92 ? -8.315 -1.805 -4.871 1.00 85.69 92 LEU A N 1
ATOM 741 C CA . LEU A 1 92 ? -9.120 -1.025 -5.810 1.00 85.69 92 LEU A CA 1
ATOM 742 C C . LEU A 1 92 ? -10.446 -0.580 -5.181 1.00 85.69 92 LEU A C 1
ATOM 744 O O . LEU A 1 92 ? -10.857 0.565 -5.362 1.00 85.69 92 LEU A O 1
ATOM 748 N N . GLU A 1 93 ? -11.097 -1.458 -4.419 1.00 87.19 93 GLU A N 1
ATOM 749 C CA . GLU A 1 93 ? -12.327 -1.116 -3.710 1.00 87.19 93 GLU A CA 1
ATOM 750 C C . GLU A 1 93 ? -12.055 -0.105 -2.587 1.00 87.19 93 GLU A C 1
ATOM 752 O O . GLU A 1 93 ? -12.751 0.904 -2.479 1.00 87.19 93 GLU A O 1
ATOM 757 N N . ALA A 1 94 ? -10.981 -0.287 -1.810 1.00 89.56 94 ALA A N 1
ATOM 758 C CA . ALA A 1 94 ? -10.567 0.692 -0.802 1.00 89.56 94 ALA A CA 1
ATOM 759 C C . ALA A 1 94 ? -10.265 2.072 -1.417 1.00 89.56 94 ALA A C 1
ATOM 761 O O . ALA A 1 94 ? -10.612 3.100 -0.827 1.00 89.56 94 ALA A O 1
ATOM 762 N N . PHE A 1 95 ? -9.656 2.108 -2.608 1.00 87.69 95 PHE A N 1
ATOM 763 C CA . PHE A 1 95 ? -9.426 3.342 -3.360 1.00 87.69 95 PHE A CA 1
ATOM 764 C C . PHE A 1 95 ? -10.744 3.996 -3.787 1.00 87.69 95 PHE A C 1
ATOM 766 O O . PHE A 1 95 ? -10.967 5.175 -3.515 1.00 87.69 95 PHE A O 1
ATOM 773 N N . ARG A 1 96 ? -11.656 3.221 -4.388 1.00 88.12 96 ARG A N 1
ATOM 774 C CA . ARG A 1 96 ? -12.970 3.707 -4.840 1.00 88.12 96 ARG A CA 1
ATOM 775 C C . ARG A 1 96 ? -13.820 4.251 -3.687 1.00 88.12 96 ARG A C 1
ATOM 777 O O . ARG A 1 96 ? -14.539 5.229 -3.867 1.00 88.12 96 ARG A O 1
ATOM 784 N N . GLN A 1 97 ? -13.713 3.651 -2.503 1.00 93.19 97 GLN A N 1
ATOM 785 C CA . GLN A 1 97 ? -14.386 4.098 -1.279 1.00 93.19 97 GLN A CA 1
ATOM 786 C C . GLN A 1 97 ? -13.706 5.309 -0.607 1.00 93.19 97 GLN A C 1
ATOM 788 O O . GLN A 1 97 ? -14.178 5.782 0.425 1.00 93.19 97 GLN A O 1
ATOM 793 N N . GLY A 1 98 ? -12.582 5.802 -1.140 1.00 93.00 98 GLY A N 1
ATOM 794 C CA . GLY A 1 98 ? -11.815 6.909 -0.557 1.00 93.00 98 GLY A CA 1
ATOM 795 C C . GLY A 1 98 ? -11.055 6.549 0.726 1.00 93.00 98 GLY A C 1
ATOM 796 O O . GLY A 1 98 ? -10.545 7.439 1.411 1.00 93.00 98 GLY A O 1
ATOM 797 N N . ARG A 1 99 ? -10.970 5.255 1.060 1.00 94.00 99 ARG A N 1
ATOM 798 C CA . ARG A 1 99 ? -10.263 4.721 2.237 1.00 94.00 99 ARG A CA 1
ATOM 799 C C . ARG A 1 99 ? -8.767 4.522 1.988 1.00 94.00 99 ARG A C 1
ATOM 801 O O . ARG A 1 99 ? -8.005 4.448 2.948 1.00 94.00 99 ARG A O 1
ATOM 808 N N . LEU A 1 100 ? -8.372 4.451 0.718 1.00 92.31 100 LEU A N 1
ATOM 809 C CA . LEU A 1 100 ? -6.998 4.409 0.230 1.00 92.31 100 LEU A CA 1
ATOM 810 C C . LEU A 1 100 ? -6.808 5.539 -0.786 1.00 92.31 100 LEU A C 1
ATOM 812 O O . LEU A 1 100 ? -7.680 5.797 -1.612 1.00 92.31 100 LEU A O 1
ATOM 816 N N . ARG A 1 101 ? -5.668 6.224 -0.731 1.00 92.69 101 ARG A N 1
ATOM 817 C CA . ARG A 1 101 ? -5.287 7.268 -1.688 1.00 92.69 101 ARG A CA 1
ATOM 818 C C . ARG A 1 101 ? -4.022 6.866 -2.422 1.00 92.69 101 ARG A C 1
ATOM 820 O O . ARG A 1 101 ? -3.139 6.257 -1.828 1.00 92.69 101 ARG A O 1
ATOM 827 N N . ILE A 1 102 ? -3.950 7.242 -3.692 1.00 91.12 102 ILE A N 1
ATOM 828 C CA . ILE A 1 102 ? -2.798 7.021 -4.562 1.00 91.12 102 ILE A CA 1
ATOM 829 C C . ILE A 1 102 ? -2.373 8.385 -5.104 1.00 91.12 102 ILE A C 1
ATOM 831 O O . ILE A 1 102 ? -3.211 9.121 -5.625 1.00 91.12 102 ILE A O 1
ATOM 835 N N . LEU A 1 103 ? -1.097 8.726 -4.954 1.00 92.00 103 LEU A N 1
ATOM 836 C CA . LEU A 1 103 ? -0.476 9.949 -5.463 1.00 92.00 103 LEU A CA 1
ATOM 837 C C . LEU A 1 103 ? 0.719 9.587 -6.353 1.00 92.00 103 LEU A C 1
ATOM 839 O O . LEU A 1 103 ? 1.373 8.577 -6.115 1.00 92.00 103 LEU A O 1
ATOM 843 N N . GLY A 1 104 ? 1.036 10.431 -7.336 1.00 91.88 104 GLY A N 1
ATOM 844 C CA . GLY A 1 104 ? 2.124 10.179 -8.286 1.00 91.88 104 GLY A CA 1
ATOM 845 C C . GLY A 1 104 ? 1.654 9.404 -9.519 1.00 91.88 104 GLY A C 1
ATOM 846 O O . GLY A 1 104 ? 0.595 9.707 -10.069 1.00 91.88 104 GLY A O 1
ATOM 847 N N . ASP A 1 105 ? 2.451 8.432 -9.961 1.00 91.00 105 ASP A N 1
ATOM 848 C CA . ASP A 1 105 ? 2.215 7.637 -11.168 1.00 91.00 105 ASP A CA 1
ATOM 849 C C . ASP A 1 105 ? 1.098 6.596 -10.959 1.00 91.00 105 ASP A C 1
ATOM 851 O O . ASP A 1 105 ? 1.283 5.511 -10.398 1.00 91.00 105 ASP A O 1
ATOM 855 N N . THR A 1 106 ? -0.102 6.925 -11.430 1.00 83.06 106 THR A N 1
ATOM 856 C CA . THR A 1 106 ? -1.280 6.061 -11.312 1.00 83.06 106 THR A CA 1
ATOM 857 C C . THR A 1 106 ? -1.220 4.823 -12.212 1.00 83.06 106 THR A C 1
ATOM 859 O O . THR A 1 106 ? -1.837 3.809 -11.870 1.00 83.06 106 THR A O 1
ATOM 862 N N . GLU A 1 107 ? -0.464 4.848 -13.315 1.00 86.88 107 GLU A N 1
ATOM 863 C CA . GLU A 1 107 ? -0.255 3.677 -14.175 1.00 86.88 107 GLU A CA 1
ATOM 864 C C . GLU A 1 107 ? 0.636 2.650 -13.472 1.00 86.88 107 GLU A C 1
ATOM 866 O O . GLU A 1 107 ? 0.306 1.457 -13.442 1.00 86.88 107 GLU A O 1
ATOM 871 N N . LEU A 1 108 ? 1.710 3.117 -12.824 1.00 86.75 108 LEU A N 1
ATOM 872 C CA . LEU A 1 108 ? 2.531 2.303 -11.930 1.00 86.75 108 LEU A CA 1
ATOM 873 C C . LEU A 1 108 ? 1.678 1.717 -10.799 1.00 86.75 108 LEU A C 1
ATOM 875 O O . LEU A 1 108 ? 1.750 0.515 -10.543 1.00 86.75 108 LEU A O 1
ATOM 879 N N . GLY A 1 109 ? 0.817 2.528 -10.178 1.00 84.62 109 GLY A N 1
ATOM 880 C CA . GLY A 1 109 ? -0.132 2.062 -9.166 1.00 84.62 109 GLY A CA 1
ATOM 881 C C . GLY A 1 109 ? -1.020 0.922 -9.668 1.00 84.62 109 GLY A C 1
ATOM 882 O O . GLY A 1 109 ? -1.078 -0.135 -9.044 1.00 84.62 109 GLY A O 1
ATOM 883 N N . SER A 1 110 ? -1.660 1.087 -10.829 1.00 82.00 110 SER A N 1
ATOM 884 C CA . SER A 1 110 ? -2.501 0.042 -11.431 1.00 82.00 110 SER A CA 1
ATOM 885 C C . SER A 1 110 ? -1.718 -1.240 -11.734 1.00 82.00 110 SER A C 1
ATOM 887 O O . SER A 1 110 ? -2.210 -2.342 -11.486 1.00 82.00 110 SER A O 1
ATOM 889 N N . HIS A 1 111 ? -0.493 -1.113 -12.248 1.00 84.06 111 HIS A N 1
ATOM 890 C CA . HIS A 1 111 ? 0.359 -2.254 -12.569 1.00 84.06 111 HIS A CA 1
ATOM 891 C C . HIS A 1 111 ? 0.761 -3.047 -11.318 1.00 84.06 111 HIS A C 1
ATOM 893 O O . HIS A 1 111 ? 0.609 -4.267 -11.292 1.00 84.06 111 HIS A O 1
ATOM 899 N N . LEU A 1 112 ? 1.207 -2.361 -10.262 1.00 82.25 112 LEU A N 1
ATOM 900 C CA . LEU A 1 112 ? 1.596 -3.004 -9.005 1.00 82.25 112 LEU A CA 1
ATOM 901 C C . LEU A 1 112 ? 0.403 -3.648 -8.295 1.00 82.25 112 LEU A C 1
ATOM 903 O O . LEU A 1 112 ? 0.543 -4.733 -7.739 1.00 82.25 112 LEU A O 1
ATOM 907 N N . LEU A 1 113 ? -0.781 -3.031 -8.360 1.00 78.56 113 LEU A N 1
ATOM 908 C CA . LEU A 1 113 ? -2.005 -3.620 -7.812 1.00 78.56 113 LEU A CA 1
ATOM 909 C C . LEU A 1 113 ? -2.386 -4.934 -8.500 1.00 78.56 113 LEU A C 1
ATOM 911 O O . LEU A 1 113 ? -2.850 -5.851 -7.827 1.00 78.56 113 LEU A O 1
ATOM 915 N N . LYS A 1 114 ? -2.170 -5.05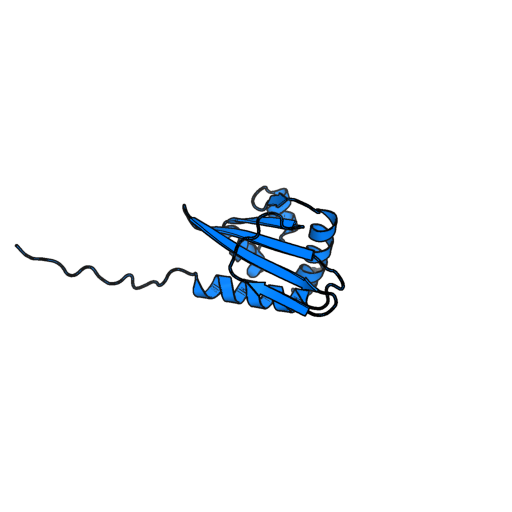4 -9.815 1.00 77.75 114 LYS A N 1
ATOM 916 C CA . LYS A 1 114 ? -2.398 -6.314 -10.542 1.00 77.75 114 LYS A CA 1
ATOM 917 C C . LYS A 1 114 ? -1.435 -7.408 -10.083 1.00 77.75 114 LYS A C 1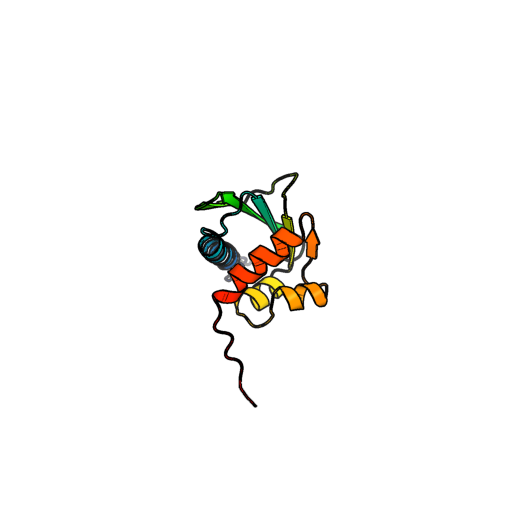
ATOM 919 O O . LYS A 1 114 ? -1.879 -8.521 -9.836 1.00 77.75 114 LYS A O 1
ATOM 924 N N . LEU A 1 115 ? -0.152 -7.080 -9.914 1.00 75.31 115 LEU A N 1
ATOM 925 C CA . LEU A 1 115 ? 0.859 -8.027 -9.424 1.00 75.31 115 LEU A CA 1
ATOM 926 C C . LEU A 1 115 ? 0.580 -8.474 -7.982 1.00 75.31 115 LEU A C 1
ATOM 928 O O . LEU A 1 115 ? 0.687 -9.653 -7.664 1.00 75.31 115 LEU A O 1
ATOM 932 N N . ALA A 1 116 ? 0.176 -7.542 -7.116 1.00 70.50 116 ALA A N 1
ATOM 933 C CA . ALA A 1 116 ? -0.163 -7.844 -5.728 1.00 70.50 116 ALA A CA 1
ATOM 934 C C . ALA A 1 116 ? -1.488 -8.622 -5.588 1.00 70.50 116 ALA A C 1
ATOM 936 O O . ALA A 1 116 ? -1.648 -9.390 -4.643 1.00 70.50 116 ALA A O 1
ATOM 937 N N . GLY A 1 117 ? -2.435 -8.433 -6.515 1.00 62.19 117 GLY A N 1
ATOM 938 C CA . GLY A 1 117 ? -3.746 -9.089 -6.503 1.00 62.19 117 GLY A CA 1
ATOM 939 C C . GLY A 1 117 ? -3.739 -10.559 -6.934 1.00 62.19 117 GLY A C 1
ATOM 940 O O . GLY A 1 117 ? -4.649 -11.289 -6.558 1.00 62.19 117 GLY A O 1
ATOM 941 N N . ASP A 1 118 ? -2.721 -11.009 -7.671 1.00 52.75 118 ASP A N 1
ATOM 942 C CA . ASP A 1 118 ? -2.645 -12.381 -8.206 1.00 52.75 118 ASP A CA 1
ATOM 943 C C . ASP A 1 118 ? -2.160 -13.419 -7.168 1.00 52.75 118 ASP A C 1
ATOM 945 O O . ASP A 1 118 ? -2.299 -14.621 -7.359 1.00 52.75 118 ASP A O 1
ATOM 949 N N . SER A 1 119 ? -1.644 -12.974 -6.013 1.00 43.72 119 SER A N 1
ATOM 950 C CA . SER A 1 119 ? -1.227 -13.875 -4.919 1.00 43.72 119 SER A CA 1
ATOM 951 C C . SER A 1 119 ? -2.378 -14.331 -4.007 1.00 43.72 119 SER A C 1
ATOM 953 O O . SER A 1 119 ? -2.159 -15.125 -3.091 1.00 43.72 119 SER A O 1
ATOM 955 N N . GLY A 1 120 ? -3.602 -13.846 -4.230 1.00 37.19 120 GLY A N 1
ATOM 956 C CA . GLY A 1 120 ? -4.800 -14.313 -3.540 1.00 37.19 120 GLY A CA 1
ATOM 957 C C . GLY A 1 120 ? -5.673 -15.080 -4.517 1.00 37.19 120 GLY A C 1
ATOM 958 O O . GLY A 1 120 ? -6.158 -14.497 -5.480 1.00 37.19 120 GLY A O 1
ATOM 959 N N . ALA A 1 121 ? -5.895 -16.371 -4.273 1.00 35.81 121 ALA A N 1
ATOM 960 C CA . ALA A 1 121 ? -6.898 -17.144 -4.988 1.00 35.81 121 ALA A CA 1
ATOM 961 C C . ALA A 1 121 ? -8.251 -16.414 -4.925 1.00 35.81 121 ALA A C 1
ATOM 963 O O . ALA A 1 121 ? -8.977 -16.498 -3.934 1.00 35.81 121 ALA A O 1
ATOM 964 N N . VAL A 1 122 ? -8.597 -15.690 -5.990 1.00 36.44 122 VAL A N 1
ATOM 965 C CA . VAL A 1 122 ? -9.962 -15.235 -6.221 1.00 36.44 122 VAL A CA 1
ATOM 966 C C . VAL A 1 122 ? -10.717 -16.472 -6.676 1.00 36.44 122 VAL A C 1
ATOM 968 O O . VAL A 1 122 ? -10.809 -16.775 -7.865 1.00 36.44 122 VAL A O 1
ATOM 971 N N . THR A 1 123 ? -11.231 -17.236 -5.715 1.00 31.97 123 THR A N 1
ATOM 972 C CA . THR A 1 123 ? -12.285 -18.201 -6.006 1.00 31.97 123 THR A CA 1
ATOM 973 C C . THR A 1 123 ? -13.495 -17.386 -6.437 1.00 31.97 123 THR A C 1
ATOM 975 O O . THR A 1 123 ? -14.272 -16.904 -5.617 1.00 31.97 123 THR A O 1
ATOM 978 N N . PHE A 1 124 ? -13.635 -17.186 -7.745 1.00 33.22 124 PHE A N 1
ATOM 979 C CA . PHE A 1 124 ? -14.901 -16.788 -8.331 1.00 33.22 124 PHE A CA 1
ATOM 980 C C . PHE A 1 124 ? -15.897 -17.905 -8.014 1.00 33.22 124 PHE A C 1
ATOM 982 O O . PHE A 1 124 ? -15.876 -18.966 -8.640 1.00 33.22 124 PHE A O 1
ATOM 989 N N . CYS A 1 125 ? -16.752 -17.698 -7.014 1.00 39.78 125 CYS A N 1
ATOM 990 C CA . CYS A 1 125 ? -17.922 -18.541 -6.830 1.00 39.78 125 CYS A CA 1
ATOM 991 C C . CYS A 1 125 ? -18.817 -18.349 -8.060 1.00 39.78 125 CYS A C 1
ATOM 993 O O . CYS A 1 125 ? -19.449 -17.306 -8.221 1.00 39.78 125 CYS A O 1
ATOM 995 N N . LYS A 1 126 ? -18.822 -19.345 -8.953 1.00 37.12 126 LYS A N 1
ATOM 996 C CA . LYS A 1 126 ? -19.827 -19.482 -10.010 1.00 37.12 126 LYS A CA 1
ATOM 997 C C . LYS A 1 126 ? -21.199 -19.631 -9.348 1.00 37.12 126 LYS A C 1
ATOM 999 O O . LYS A 1 126 ? -21.403 -20.588 -8.603 1.00 37.12 126 LYS A O 1
ATOM 1004 N N . GLY A 1 127 ? -22.093 -18.685 -9.621 1.00 41.25 127 GLY A N 1
ATOM 1005 C CA . GLY A 1 127 ? -23.542 -18.883 -9.560 1.00 41.25 127 GLY A CA 1
ATOM 1006 C C . GLY A 1 127 ? -24.059 -19.290 -10.928 1.00 41.25 127 GLY A C 1
ATOM 1007 O O . GLY A 1 127 ? -23.454 -18.831 -11.926 1.00 41.25 127 GLY A O 1
#

Radius of gyration: 17.22 Å; chains: 1; bounding box: 38×33×64 Å

Secondary structure (DSSP, 8-state):
---PPPPP-SS--THHHHHHHHHHHHHHTTT----EEEEEEEEETTEEEEEEEEEETTEEEEESS--SS-SEEEEEEHHHHHHHHTTSS-HHHHHHTTSEEEEE-HHHHHHHHHHHHTTS-------

Sequence (127 aa):
MVTYAKLRPLMEPHQEDLDQTFQRLAHSLQDSGKRATVQCTILVGNASRHWTFSLERSVCRLQSKPVKKPDLEIITRDTTWWEIAEGRVSPLEAFRQGRLRILGDTELGSHLLKLAGDSGAVTFCKG